Protein AF-A0A4R8FS63-F1 (afdb_monomer_lite)

Sequence (134 aa):
MKAIWISVLDNPHPLKFIDPTNEQQCAWAWEYLQKHGVSMSIFHPTNNREEYLSAVASIDLNPSHRDTKKIFLMSMKKAYDQKKYREKLTGKKPLNTFINEDSKQRLDFLAKLRGQNINKTLEWLIDKEYDSHI

Organism: NCBI:txid442341

Radius of gyration: 23.04 Å; chains: 1; bounding box: 50×33×63 Å

Structure (mmCIF, N/CA/C/O backbone):
data_AF-A0A4R8FS63-F1
#
_entry.id   AF-A0A4R8FS63-F1
#
loop_
_atom_site.group_PDB
_atom_site.id
_atom_site.type_symbol
_atom_site.label_atom_id
_atom_site.label_alt_id
_atom_site.label_comp_id
_atom_site.label_asym_id
_atom_site.label_entity_id
_atom_site.label_seq_id
_atom_site.pdbx_PDB_ins_code
_atom_site.Cartn_x
_atom_site.Cartn_y
_atom_site.Cartn_z
_atom_site.occupancy
_atom_site.B_iso_or_equiv
_atom_site.auth_seq_id
_atom_site.auth_comp_id
_atom_site.auth_asym_id
_atom_site.auth_atom_id
_atom_site.pdbx_PDB_model_num
ATOM 1 N N . MET A 1 1 ? 20.556 -14.442 -29.130 1.00 47.91 1 MET A N 1
ATOM 2 C CA . MET A 1 1 ? 19.146 -14.153 -28.767 1.00 47.91 1 MET A CA 1
ATOM 3 C C . MET A 1 1 ? 18.547 -15.171 -27.794 1.00 47.91 1 MET A C 1
ATOM 5 O O . MET A 1 1 ? 18.223 -14.749 -26.697 1.00 47.91 1 MET A O 1
ATOM 9 N N . LYS A 1 2 ? 18.439 -16.479 -28.101 1.00 53.62 2 LYS A N 1
ATOM 10 C CA . LYS A 1 2 ? 17.821 -17.481 -27.188 1.00 53.62 2 LYS A CA 1
ATOM 11 C C . LYS A 1 2 ? 18.400 -17.520 -25.762 1.00 53.62 2 LYS A C 1
ATOM 13 O O . LYS A 1 2 ? 17.634 -17.540 -24.810 1.00 53.62 2 LYS A O 1
ATOM 18 N N . ALA A 1 3 ? 19.726 -17.487 -25.611 1.00 54.59 3 ALA A N 1
ATOM 19 C CA . ALA A 1 3 ? 20.373 -17.553 -24.293 1.00 54.59 3 ALA A CA 1
ATOM 20 C C . ALA A 1 3 ? 20.018 -16.365 -23.374 1.00 54.59 3 ALA A C 1
ATOM 22 O O . ALA A 1 3 ? 19.858 -16.542 -22.171 1.00 54.59 3 ALA A O 1
ATOM 23 N N . ILE A 1 4 ? 19.827 -15.174 -23.953 1.00 59.28 4 ILE A N 1
ATOM 24 C CA . ILE A 1 4 ? 19.419 -13.966 -23.221 1.00 59.28 4 ILE A CA 1
ATOM 25 C C . ILE A 1 4 ? 17.990 -14.150 -22.692 1.00 59.28 4 ILE A C 1
ATOM 27 O O . ILE A 1 4 ? 17.750 -13.954 -21.505 1.00 59.28 4 ILE A O 1
ATOM 31 N N . TRP A 1 5 ? 17.068 -14.630 -23.534 1.00 54.34 5 TRP A N 1
ATOM 32 C CA . TRP A 1 5 ? 15.678 -14.891 -23.140 1.00 54.34 5 TRP A CA 1
ATOM 33 C C . TRP A 1 5 ? 15.538 -15.964 -22.053 1.00 54.34 5 TRP A C 1
ATOM 35 O O . TRP A 1 5 ? 14.755 -15.780 -21.126 1.00 54.34 5 TRP A O 1
ATOM 45 N N . ILE A 1 6 ? 16.328 -17.041 -22.111 1.00 57.16 6 ILE A N 1
ATOM 46 C CA . ILE A 1 6 ? 16.323 -18.096 -21.081 1.00 57.16 6 ILE A CA 1
ATOM 47 C C . ILE A 1 6 ? 16.738 -17.517 -19.717 1.00 57.16 6 ILE A C 1
ATOM 49 O O . ILE A 1 6 ? 16.052 -17.725 -18.723 1.00 57.16 6 ILE A O 1
ATOM 53 N N . SER A 1 7 ? 17.785 -16.684 -19.677 1.00 59.09 7 SER A N 1
ATOM 54 C CA . SER A 1 7 ? 18.225 -16.029 -18.433 1.00 59.09 7 SER A CA 1
ATOM 55 C C . SER A 1 7 ? 17.245 -14.995 -17.857 1.00 59.09 7 SER A C 1
ATOM 57 O O . SER A 1 7 ? 17.335 -14.665 -16.672 1.00 59.09 7 SER A O 1
ATOM 59 N N . VAL A 1 8 ? 16.326 -14.470 -18.678 1.00 58.78 8 VAL A N 1
ATOM 60 C CA . VAL A 1 8 ? 15.240 -13.570 -18.253 1.00 58.78 8 VAL A CA 1
ATOM 61 C C . VAL A 1 8 ? 14.072 -14.373 -17.673 1.00 58.78 8 VAL A C 1
ATOM 63 O O . VAL A 1 8 ? 13.550 -13.989 -16.630 1.00 58.78 8 VAL A O 1
ATOM 66 N N . LEU A 1 9 ? 13.720 -15.505 -18.293 1.00 55.06 9 LEU A N 1
ATOM 67 C CA . LEU A 1 9 ? 12.655 -16.420 -17.852 1.00 55.06 9 LEU A CA 1
ATOM 68 C C . LEU A 1 9 ? 12.897 -17.004 -16.451 1.00 55.06 9 LEU A C 1
ATOM 70 O O . LEU A 1 9 ? 11.950 -17.131 -15.678 1.00 55.06 9 LEU A O 1
ATOM 74 N N . ASP A 1 10 ? 14.154 -17.297 -16.110 1.00 54.81 10 ASP A N 1
ATOM 75 C CA . ASP A 1 10 ? 14.531 -17.812 -14.785 1.00 54.81 10 ASP A CA 1
ATOM 76 C C . ASP A 1 10 ? 14.492 -16.742 -13.676 1.00 54.81 10 ASP A C 1
ATOM 78 O O . ASP A 1 10 ? 14.574 -17.065 -12.487 1.00 54.81 10 ASP A O 1
ATOM 82 N N . ASN A 1 11 ? 14.357 -15.454 -14.021 1.00 58.72 11 ASN A N 1
ATOM 83 C CA . ASN A 1 11 ? 14.210 -14.402 -13.019 1.00 58.72 11 ASN A CA 1
ATOM 84 C C . ASN A 1 11 ? 12.741 -14.282 -12.589 1.00 58.72 11 ASN A C 1
ATOM 86 O O . ASN A 1 11 ? 11.836 -14.302 -13.425 1.00 58.72 11 ASN A O 1
ATOM 90 N N . PRO A 1 12 ? 12.458 -14.092 -11.287 1.00 60.62 12 PRO A N 1
ATOM 91 C CA . PRO A 1 12 ? 11.103 -13.806 -10.847 1.00 60.62 12 PRO A CA 1
ATOM 92 C C . PRO A 1 12 ? 10.583 -12.568 -11.581 1.00 60.62 12 PRO A C 1
ATOM 94 O O . PRO A 1 12 ? 11.195 -11.505 -11.514 1.00 60.62 12 PRO A O 1
ATOM 97 N N . HIS A 1 13 ? 9.455 -12.744 -12.276 1.00 71.06 13 HIS A N 1
ATOM 98 C CA . HIS A 1 13 ? 8.794 -11.710 -13.066 1.00 71.06 13 HIS A CA 1
ATOM 99 C C . HIS A 1 13 ? 8.818 -10.341 -12.343 1.00 71.06 13 HIS A C 1
ATOM 101 O O . HIS A 1 13 ? 8.353 -10.245 -11.199 1.00 71.06 13 HIS A O 1
ATOM 107 N N . PRO A 1 14 ? 9.413 -9.300 -12.961 1.00 74.25 14 PRO A N 1
ATOM 108 C CA . PRO A 1 14 ? 9.818 -8.073 -12.271 1.00 74.25 14 PRO A CA 1
ATOM 109 C C . PRO A 1 14 ? 8.683 -7.351 -11.538 1.00 74.25 14 PRO A C 1
ATOM 111 O O . PRO A 1 14 ? 8.918 -6.723 -10.509 1.00 74.25 14 PRO A O 1
ATOM 114 N N . LEU A 1 15 ? 7.446 -7.486 -12.023 1.00 88.38 15 LEU A N 1
ATOM 115 C CA . LEU A 1 15 ? 6.268 -6.791 -11.503 1.00 88.38 15 LEU A CA 1
ATOM 116 C C . LEU A 1 15 ? 5.192 -7.748 -10.965 1.00 88.38 15 LEU A C 1
ATOM 118 O O . LEU A 1 15 ? 4.008 -7.446 -11.037 1.00 88.38 15 LEU A O 1
ATOM 122 N N 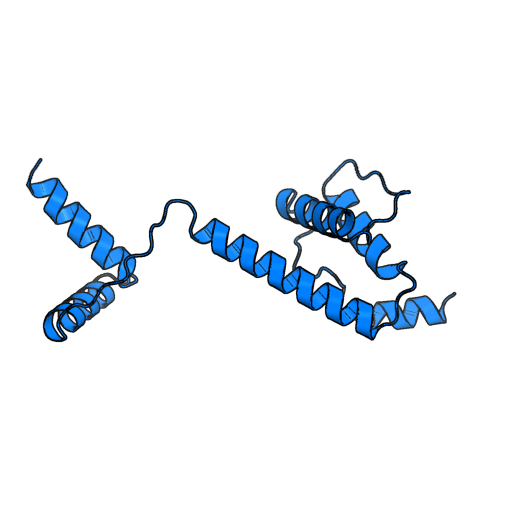. LYS A 1 16 ? 5.573 -8.887 -10.360 1.00 89.00 16 LYS A N 1
ATOM 123 C CA . LYS A 1 16 ? 4.615 -9.827 -9.718 1.00 89.00 16 LYS A CA 1
ATOM 124 C C . LYS A 1 16 ? 3.692 -9.194 -8.668 1.00 89.00 16 LYS A C 1
ATOM 126 O O . LYS A 1 16 ? 2.681 -9.788 -8.320 1.00 89.00 16 LYS A O 1
ATOM 131 N N . PHE A 1 17 ? 4.075 -8.051 -8.100 1.00 90.62 17 PHE A N 1
ATOM 132 C CA . PHE A 1 17 ? 3.294 -7.338 -7.084 1.00 90.62 17 PHE A CA 1
ATOM 133 C C . PHE A 1 17 ? 2.285 -6.340 -7.676 1.00 90.62 17 PHE A C 1
ATOM 135 O O . PHE A 1 17 ? 1.566 -5.706 -6.909 1.00 90.62 17 PHE A O 1
ATOM 142 N N . ILE A 1 18 ? 2.250 -6.203 -9.004 1.00 94.19 18 ILE A N 1
ATOM 143 C CA . ILE A 1 18 ? 1.298 -5.385 -9.753 1.00 94.19 18 ILE A CA 1
ATOM 144 C C . ILE A 1 18 ? 0.295 -6.319 -10.426 1.00 94.19 18 ILE A C 1
ATOM 146 O O . ILE A 1 18 ? 0.683 -7.242 -11.144 1.00 94.19 18 ILE A O 1
ATOM 150 N N . ASP A 1 19 ? -0.988 -6.071 -10.193 1.00 93.25 19 ASP A N 1
ATOM 151 C CA . ASP A 1 19 ? -2.085 -6.760 -10.864 1.00 93.25 19 ASP A CA 1
ATOM 152 C C . ASP A 1 19 ? -2.320 -6.142 -12.258 1.00 93.25 19 ASP A C 1
ATOM 154 O O . ASP A 1 19 ? -2.726 -4.979 -12.333 1.00 93.25 19 ASP A O 1
ATOM 158 N N . PRO A 1 20 ? -2.102 -6.890 -13.360 1.00 91.81 20 PRO A N 1
ATOM 159 C CA . PRO A 1 20 ? -2.266 -6.377 -14.722 1.00 91.81 20 PRO A CA 1
ATOM 160 C C . PRO A 1 20 ? -3.719 -6.023 -15.075 1.00 91.81 20 PRO A C 1
ATOM 162 O O . PRO A 1 20 ? -3.965 -5.337 -16.067 1.00 91.81 20 PRO A O 1
ATOM 165 N N . THR A 1 21 ? -4.696 -6.490 -14.294 1.00 92.56 21 THR A N 1
ATOM 166 C CA . THR A 1 21 ? -6.116 -6.151 -14.479 1.00 92.56 21 THR A CA 1
ATOM 167 C C . THR A 1 21 ? -6.522 -4.886 -13.726 1.00 92.56 21 THR A C 1
ATOM 169 O O . THR A 1 21 ? -7.590 -4.333 -13.977 1.00 92.56 21 THR A O 1
ATOM 172 N N . ASN A 1 22 ? -5.663 -4.393 -12.830 1.00 95.00 22 ASN A N 1
ATOM 173 C CA . ASN A 1 22 ? -5.927 -3.209 -12.032 1.00 95.00 22 ASN A CA 1
ATOM 174 C C . ASN A 1 22 ? -5.299 -1.968 -12.679 1.00 95.00 22 ASN A C 1
ATOM 176 O O . ASN A 1 22 ? -4.089 -1.749 -12.595 1.00 95.00 22 ASN A O 1
ATOM 180 N N . GLU A 1 23 ? -6.145 -1.134 -13.279 1.00 95.25 23 GLU A N 1
ATOM 181 C CA . GLU A 1 23 ? -5.757 0.099 -13.975 1.00 95.25 23 GLU A CA 1
ATOM 182 C C . GLU A 1 23 ? -4.886 1.026 -13.119 1.00 95.25 23 GLU A C 1
ATOM 184 O O . GLU A 1 23 ? -3.808 1.430 -13.542 1.00 95.25 23 GLU A O 1
ATOM 189 N N . GLN A 1 24 ? -5.267 1.272 -11.865 1.00 94.88 24 GLN A N 1
ATOM 190 C CA . GLN A 1 24 ? -4.514 2.166 -10.978 1.00 94.88 24 GLN A CA 1
ATOM 191 C C . GLN A 1 24 ? -3.122 1.625 -10.623 1.00 94.88 24 GLN A C 1
ATOM 193 O O . GLN A 1 24 ? -2.199 2.400 -10.357 1.00 94.88 24 GLN A O 1
ATOM 198 N N . GLN A 1 25 ? -2.960 0.299 -10.568 1.00 95.69 25 GLN A N 1
ATOM 199 C CA . GLN A 1 25 ? -1.656 -0.313 -10.316 1.00 95.69 25 GLN A CA 1
ATOM 200 C C . GLN A 1 25 ? -0.761 -0.257 -11.552 1.00 95.69 25 GLN A C 1
ATOM 202 O O . GLN A 1 25 ? 0.433 0.013 -11.415 1.00 95.69 25 GLN A O 1
ATOM 207 N N . CYS A 1 26 ? -1.335 -0.489 -12.734 1.00 96.12 26 CYS A N 1
ATOM 208 C CA . CYS A 1 26 ? -0.626 -0.423 -14.009 1.00 96.12 26 CYS A CA 1
ATOM 209 C C . CYS A 1 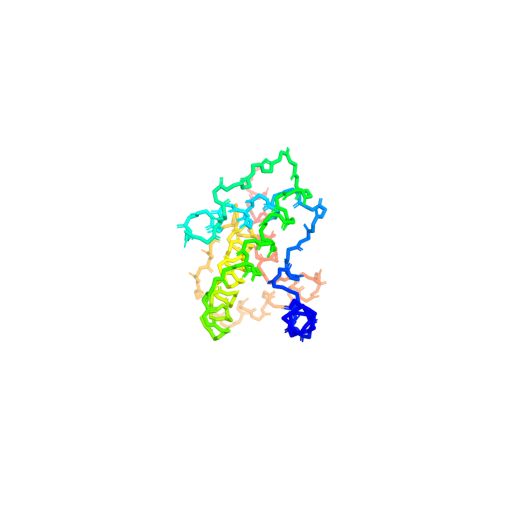26 ? -0.127 0.999 -14.288 1.00 96.12 26 CYS A C 1
ATOM 211 O O . CYS A 1 26 ? 1.077 1.184 -14.487 1.00 96.12 26 CYS A O 1
ATOM 213 N N . ALA A 1 27 ? -1.009 1.992 -14.146 1.00 95.88 27 ALA A N 1
ATOM 214 C CA . ALA A 1 27 ? -0.675 3.401 -14.307 1.00 95.88 27 ALA A CA 1
ATOM 215 C C . ALA A 1 27 ? 0.430 3.817 -13.330 1.00 95.88 27 ALA A C 1
ATOM 217 O O . ALA A 1 27 ? 1.457 4.363 -13.729 1.00 95.88 27 ALA A O 1
ATOM 218 N N . TRP A 1 28 ? 0.298 3.447 -12.050 1.00 96.88 28 TRP A N 1
ATOM 219 C CA . TRP A 1 28 ? 1.325 3.739 -11.048 1.00 96.88 28 TRP A CA 1
ATOM 220 C C . TRP A 1 28 ? 2.687 3.128 -11.397 1.00 96.88 28 TRP A C 1
ATOM 222 O O . TRP A 1 28 ? 3.720 3.770 -11.203 1.00 96.88 28 TRP A O 1
ATOM 232 N N . ALA A 1 29 ? 2.707 1.882 -11.880 1.00 96.31 29 ALA A N 1
ATOM 233 C CA . ALA A 1 29 ? 3.949 1.219 -12.253 1.00 96.31 29 ALA A CA 1
ATOM 234 C C . ALA A 1 29 ? 4.617 1.940 -13.429 1.00 96.31 29 ALA A C 1
ATOM 236 O O . ALA A 1 29 ? 5.822 2.188 -13.382 1.00 96.31 29 ALA A O 1
ATOM 237 N N . TRP A 1 30 ? 3.836 2.319 -14.443 1.00 96.12 30 TRP A N 1
ATOM 238 C CA . TRP A 1 30 ? 4.320 3.051 -15.608 1.00 96.12 30 TRP A CA 1
ATOM 239 C C . TRP A 1 30 ? 4.859 4.443 -15.242 1.00 96.12 30 TRP A C 1
ATOM 241 O O . TRP A 1 30 ? 6.008 4.758 -15.560 1.00 96.12 30 TRP A O 1
ATOM 251 N N . GLU A 1 31 ? 4.100 5.225 -14.471 1.00 95.69 31 GLU A N 1
ATOM 252 C CA . GLU A 1 31 ? 4.516 6.536 -13.952 1.00 95.69 31 GLU A CA 1
ATOM 253 C C . GLU A 1 31 ? 5.803 6.450 -13.120 1.00 95.69 31 GLU A C 1
ATOM 255 O O . GLU A 1 31 ? 6.691 7.301 -13.225 1.00 95.69 31 GLU A O 1
ATOM 260 N N . TYR A 1 32 ? 5.936 5.409 -12.290 1.00 96.56 32 TYR A N 1
ATOM 261 C CA . TYR A 1 32 ? 7.140 5.197 -11.493 1.00 96.56 32 TYR A CA 1
ATOM 262 C C . TYR A 1 32 ? 8.365 5.001 -12.394 1.00 96.56 32 TYR A C 1
ATOM 264 O O . TYR A 1 32 ? 9.404 5.623 -12.168 1.00 96.56 32 TYR A O 1
ATOM 272 N N . LEU A 1 33 ? 8.258 4.187 -13.448 1.00 95.06 33 LEU A N 1
ATOM 273 C CA . LEU A 1 33 ? 9.363 3.994 -14.390 1.00 95.06 33 LEU A CA 1
ATOM 274 C C . LEU A 1 33 ? 9.720 5.278 -15.143 1.00 95.06 33 LEU A C 1
ATOM 276 O O . LEU A 1 33 ? 10.909 5.550 -15.317 1.00 95.06 33 LEU A O 1
ATOM 280 N N . GLN A 1 34 ? 8.726 6.071 -15.549 1.00 94.56 34 GLN A N 1
ATOM 281 C CA . GLN A 1 34 ? 8.944 7.369 -16.196 1.00 94.56 34 GLN A CA 1
ATOM 282 C C . GLN A 1 34 ? 9.711 8.325 -15.287 1.00 94.56 34 GLN A C 1
ATOM 284 O O . GLN A 1 34 ? 10.751 8.862 -15.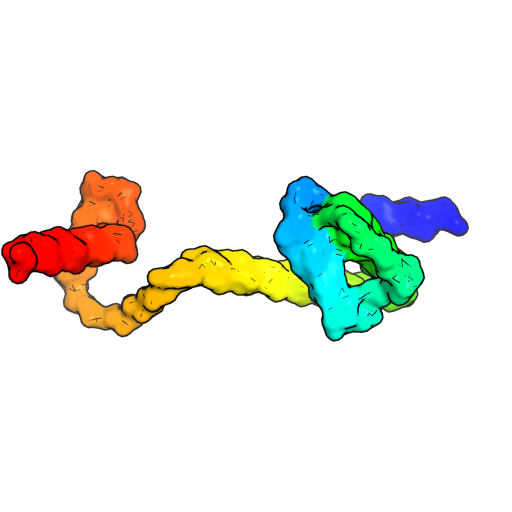671 1.00 94.56 34 GLN A O 1
ATOM 289 N N . LYS A 1 35 ? 9.259 8.468 -14.038 1.00 95.56 35 LYS A N 1
ATOM 290 C CA . LYS A 1 35 ? 9.897 9.334 -13.041 1.00 95.56 35 LYS A CA 1
ATOM 291 C C . LYS A 1 35 ? 11.350 8.951 -12.756 1.00 95.56 35 LYS A C 1
ATOM 293 O O . LYS A 1 35 ? 12.163 9.813 -12.433 1.00 95.56 35 LYS A O 1
ATOM 298 N N . HIS A 1 36 ? 11.671 7.664 -12.849 1.00 94.12 36 HIS A N 1
ATOM 299 C CA . HIS A 1 36 ? 13.007 7.141 -12.586 1.00 94.12 36 HIS A CA 1
ATOM 300 C C . HIS A 1 36 ? 13.862 6.958 -13.853 1.00 94.12 36 HIS A C 1
ATOM 302 O O . HIS A 1 36 ? 14.959 6.410 -13.757 1.00 94.12 36 HIS A O 1
ATOM 308 N N . GLY A 1 37 ? 13.393 7.415 -15.022 1.00 90.75 37 GLY A N 1
ATOM 309 C CA . GLY A 1 37 ? 14.142 7.342 -16.282 1.00 90.75 37 GLY A CA 1
ATOM 310 C C . GLY A 1 37 ? 14.364 5.916 -16.795 1.00 90.75 37 GLY A C 1
ATOM 311 O O . GLY A 1 37 ? 15.305 5.668 -17.542 1.00 90.75 37 GLY A O 1
ATOM 312 N N . VAL A 1 38 ? 13.530 4.969 -16.360 1.00 89.31 38 VAL A N 1
ATOM 313 C CA . VAL A 1 38 ? 13.600 3.555 -16.759 1.00 89.31 38 VAL A CA 1
ATOM 314 C C . VAL A 1 38 ? 12.603 3.238 -17.872 1.00 89.31 38 VAL A C 1
ATOM 316 O O . VAL A 1 38 ? 12.802 2.269 -18.598 1.00 89.31 38 VAL A O 1
ATOM 319 N N . SER A 1 39 ? 11.545 4.038 -18.032 1.00 88.81 39 SER A N 1
ATOM 320 C CA . SER A 1 39 ? 10.587 3.869 -19.128 1.00 88.81 39 SER A CA 1
ATOM 321 C C . SER A 1 39 ? 11.259 4.066 -20.484 1.00 88.81 39 SER A C 1
ATOM 323 O O . SER A 1 39 ? 11.973 5.050 -20.692 1.00 88.81 39 SER A O 1
ATOM 325 N N . MET A 1 40 ? 10.955 3.196 -21.439 1.00 85.50 40 MET A N 1
ATOM 326 C CA . MET A 1 40 ? 11.372 3.395 -22.822 1.00 85.50 40 MET A CA 1
ATOM 327 C C . MET A 1 40 ? 10.487 4.451 -23.495 1.00 85.50 40 MET A C 1
ATOM 329 O O . MET A 1 40 ? 9.271 4.285 -23.563 1.00 85.50 40 MET A O 1
ATOM 333 N N . SER A 1 41 ? 11.096 5.501 -24.051 1.00 84.50 41 SER A N 1
ATOM 334 C CA . SER A 1 41 ? 10.390 6.602 -24.732 1.00 84.50 41 SER A CA 1
ATOM 335 C C . SER A 1 41 ? 9.610 6.176 -25.979 1.00 84.50 41 SER A C 1
ATOM 337 O O . SER A 1 41 ? 8.750 6.911 -26.450 1.00 84.50 41 SER A O 1
ATOM 339 N N . ILE A 1 42 ? 9.900 4.993 -26.523 1.00 87.50 42 ILE A N 1
ATOM 340 C CA . ILE A 1 42 ? 9.177 4.422 -27.664 1.00 87.50 42 ILE A CA 1
ATOM 341 C C . ILE A 1 42 ? 7.789 3.888 -27.282 1.00 87.50 42 ILE A C 1
ATOM 343 O O . ILE A 1 42 ? 6.935 3.742 -28.155 1.00 87.50 42 ILE A O 1
ATOM 347 N N . PHE A 1 43 ? 7.545 3.589 -26.003 1.00 91.81 43 PHE A N 1
ATOM 348 C CA . PHE A 1 43 ? 6.267 3.043 -25.558 1.00 91.81 43 PHE A CA 1
ATOM 349 C C . PHE A 1 43 ? 5.277 4.159 -25.225 1.00 91.81 43 PHE A C 1
ATOM 351 O O . PHE A 1 43 ? 5.566 5.051 -24.431 1.00 91.81 43 PHE A O 1
ATOM 358 N N . HIS A 1 44 ? 4.085 4.053 -25.812 1.00 91.81 44 HIS A N 1
ATOM 359 C CA . HIS A 1 44 ? 2.967 4.977 -25.630 1.00 91.81 44 HIS A CA 1
ATOM 360 C C . HIS A 1 44 ? 1.706 4.166 -25.298 1.00 91.81 44 HIS A C 1
ATOM 362 O O . HIS A 1 44 ? 0.837 4.015 -26.157 1.00 91.81 44 HIS A O 1
ATOM 368 N N . PRO A 1 45 ? 1.643 3.547 -24.105 1.00 93.62 45 PRO A N 1
ATOM 369 C CA . PRO A 1 45 ? 0.525 2.688 -23.745 1.00 93.62 45 PRO A CA 1
ATOM 370 C C . PRO A 1 45 ? -0.776 3.491 -23.645 1.00 93.62 45 PRO A C 1
ATOM 372 O O . PRO A 1 45 ? -0.786 4.616 -23.149 1.00 93.62 45 PRO A O 1
ATOM 375 N N . THR A 1 46 ? -1.872 2.899 -24.112 1.00 92.50 46 THR A N 1
ATOM 376 C CA . THR A 1 46 ? -3.204 3.533 -24.167 1.00 92.50 46 THR A CA 1
ATOM 377 C C . THR A 1 46 ? -4.220 2.907 -23.213 1.00 92.50 46 THR A C 1
ATOM 379 O O . THR A 1 46 ? -5.329 3.414 -23.061 1.00 92.50 46 THR A O 1
ATOM 382 N N . ASN A 1 47 ? -3.859 1.791 -22.582 1.00 93.44 47 ASN A N 1
ATOM 383 C CA . ASN A 1 47 ? -4.688 1.061 -21.630 1.00 93.44 47 ASN A CA 1
ATOM 384 C C . ASN A 1 47 ? -3.819 0.357 -20.579 1.00 93.44 47 ASN A C 1
ATOM 386 O O . ASN A 1 47 ? -2.620 0.152 -20.779 1.00 93.44 47 ASN A O 1
ATOM 390 N N . ASN A 1 48 ? -4.444 -0.086 -19.488 1.00 92.62 48 ASN A N 1
ATOM 391 C CA . ASN A 1 48 ? -3.773 -0.727 -18.354 1.00 92.62 48 ASN A CA 1
ATOM 392 C C . ASN A 1 48 ? -2.929 -1.951 -18.744 1.00 92.62 48 ASN A C 1
ATOM 394 O O . ASN A 1 48 ? -1.839 -2.168 -18.213 1.00 92.62 48 ASN A O 1
ATOM 398 N N . ARG A 1 49 ? -3.403 -2.759 -19.698 1.00 93.50 49 ARG A N 1
ATOM 399 C CA . ARG A 1 49 ? -2.662 -3.938 -20.158 1.00 93.50 49 ARG A CA 1
ATOM 400 C C . ARG A 1 49 ? -1.387 -3.526 -20.890 1.00 93.50 49 ARG A C 1
ATOM 402 O O . ARG A 1 49 ? -0.337 -4.132 -20.678 1.00 93.50 49 ARG A O 1
ATOM 409 N N . GLU A 1 50 ? -1.467 -2.509 -21.740 1.00 94.19 50 GLU A N 1
ATOM 410 C CA . GLU A 1 50 ? -0.307 -1.939 -22.423 1.00 94.19 50 GLU A CA 1
ATOM 411 C C . GLU A 1 50 ? 0.656 -1.260 -21.452 1.00 94.19 50 GLU A C 1
ATOM 413 O O . GLU A 1 50 ? 1.861 -1.425 -21.615 1.00 94.19 50 GLU A O 1
ATOM 418 N N . GLU A 1 51 ? 0.168 -0.557 -20.429 1.00 94.88 51 GLU A N 1
ATOM 419 C CA . GLU A 1 51 ? 1.011 0.031 -19.378 1.00 94.88 51 GLU A CA 1
ATOM 420 C C . GLU A 1 51 ? 1.811 -1.050 -18.652 1.00 94.88 51 GLU A C 1
ATOM 422 O O . GLU A 1 51 ? 3.032 -0.943 -18.523 1.00 94.88 51 GLU A O 1
ATOM 427 N N . TYR A 1 52 ? 1.142 -2.133 -18.245 1.00 94.81 52 TYR A N 1
ATOM 428 C CA . TYR A 1 52 ? 1.790 -3.267 -17.598 1.00 94.81 52 TYR A CA 1
ATOM 429 C C . TYR A 1 52 ? 2.875 -3.884 -18.484 1.00 94.81 52 TYR A C 1
ATOM 431 O O . TYR A 1 52 ? 4.022 -4.042 -18.060 1.00 94.81 52 TYR A O 1
ATOM 439 N N . LEU A 1 53 ? 2.534 -4.212 -19.734 1.00 93.56 53 LEU A N 1
ATOM 440 C CA . LEU A 1 53 ? 3.471 -4.829 -20.674 1.00 93.56 53 LEU A CA 1
ATOM 441 C C . LEU A 1 53 ? 4.637 -3.893 -21.017 1.00 93.56 53 LEU A C 1
ATOM 443 O O . LEU A 1 53 ? 5.781 -4.342 -21.064 1.00 93.56 53 LEU A O 1
ATOM 447 N N . SER A 1 54 ? 4.372 -2.598 -21.193 1.00 94.25 54 SER A N 1
ATOM 448 C CA . SER A 1 54 ? 5.396 -1.577 -21.449 1.00 94.25 54 SER A CA 1
ATOM 449 C C . SER A 1 54 ? 6.335 -1.420 -20.257 1.00 94.25 54 SER A C 1
ATOM 451 O O . SER A 1 54 ? 7.547 -1.267 -20.436 1.00 94.25 54 SER A O 1
ATOM 453 N N . ALA A 1 55 ? 5.805 -1.506 -19.034 1.00 94.00 55 ALA A N 1
ATOM 454 C CA . ALA A 1 55 ? 6.600 -1.450 -17.818 1.00 94.00 55 ALA A CA 1
ATOM 455 C C . ALA A 1 55 ? 7.524 -2.669 -17.684 1.00 94.00 55 ALA A C 1
ATOM 457 O O . ALA A 1 55 ? 8.725 -2.510 -17.452 1.00 94.00 55 ALA A O 1
ATOM 458 N N . VAL A 1 56 ? 6.995 -3.878 -17.905 1.00 92.50 56 VAL A N 1
ATOM 459 C CA . VAL A 1 56 ? 7.787 -5.119 -17.931 1.00 92.50 56 VAL A CA 1
ATOM 460 C C . VAL A 1 56 ? 8.881 -5.035 -18.997 1.00 92.50 56 VAL A C 1
ATOM 462 O O . VAL A 1 56 ? 10.057 -5.213 -18.681 1.00 92.50 56 VAL A O 1
ATOM 465 N N . ALA A 1 57 ? 8.517 -4.677 -20.231 1.00 92.00 57 ALA A N 1
ATOM 466 C CA . ALA A 1 57 ? 9.459 -4.571 -21.341 1.00 92.00 57 ALA A CA 1
ATOM 467 C C . ALA A 1 57 ? 10.558 -3.533 -21.073 1.00 92.00 57 ALA A C 1
ATOM 469 O O . ALA A 1 57 ? 11.722 -3.781 -21.374 1.00 92.00 57 ALA A O 1
ATOM 470 N N . SER A 1 58 ? 10.222 -2.393 -20.461 1.00 93.38 58 SER A N 1
ATOM 471 C CA . SER A 1 58 ? 11.202 -1.357 -20.109 1.00 93.38 58 SER A CA 1
ATOM 472 C C . SER A 1 58 ? 12.239 -1.860 -19.099 1.00 93.38 58 SER A C 1
ATOM 474 O O . SER A 1 58 ? 13.428 -1.578 -19.231 1.00 93.38 58 SER A O 1
ATOM 476 N N . ILE A 1 59 ? 11.817 -2.656 -18.114 1.00 91.44 59 ILE A N 1
ATOM 477 C CA . ILE A 1 59 ? 12.719 -3.260 -17.122 1.00 91.44 59 ILE A CA 1
ATOM 478 C C . ILE A 1 59 ? 13.604 -4.338 -17.767 1.00 91.44 59 ILE A C 1
ATOM 480 O O . ILE A 1 59 ? 14.817 -4.392 -17.518 1.00 91.44 59 ILE A O 1
ATOM 484 N N . ASP A 1 60 ? 13.017 -5.186 -18.609 1.00 89.00 60 ASP A N 1
ATOM 485 C CA . ASP A 1 60 ? 13.725 -6.284 -19.266 1.00 89.00 60 ASP A CA 1
ATOM 486 C C . ASP A 1 60 ? 14.776 -5.761 -20.255 1.00 89.00 60 ASP A C 1
ATOM 488 O O . ASP A 1 60 ? 15.927 -6.204 -20.214 1.00 89.00 60 ASP A O 1
ATOM 492 N N . LEU A 1 61 ? 14.421 -4.757 -21.065 1.00 88.50 61 LEU A N 1
ATOM 493 C CA . LEU A 1 61 ? 15.294 -4.146 -22.074 1.00 88.50 61 LEU A CA 1
ATOM 494 C C . LEU A 1 61 ? 16.345 -3.192 -21.498 1.00 88.50 61 LEU A C 1
ATOM 496 O O . LEU A 1 61 ? 17.310 -2.874 -22.190 1.00 88.50 61 LEU A O 1
ATOM 500 N N . ASN A 1 62 ? 16.197 -2.743 -20.248 1.00 86.94 62 ASN A N 1
ATOM 501 C CA . ASN A 1 62 ? 17.186 -1.871 -19.621 1.00 86.94 62 ASN A CA 1
ATOM 502 C C . ASN A 1 62 ? 18.577 -2.553 -19.634 1.00 86.94 62 ASN A C 1
ATOM 504 O O . ASN A 1 62 ? 18.699 -3.677 -19.148 1.00 86.94 62 ASN A O 1
ATOM 508 N N . PRO A 1 63 ? 19.643 -1.919 -20.149 1.00 87.56 63 PRO A N 1
ATOM 509 C CA . PRO A 1 63 ? 20.961 -2.549 -20.268 1.00 87.56 63 PRO A CA 1
ATOM 510 C C . PRO A 1 63 ? 21.730 -2.653 -18.938 1.00 87.56 63 PRO A C 1
ATOM 512 O O . PRO A 1 63 ? 22.843 -3.173 -18.908 1.00 87.56 63 PRO A O 1
ATOM 515 N N . SER A 1 64 ? 21.165 -2.157 -17.833 1.00 88.25 64 SER A N 1
ATOM 516 C CA . SER A 1 64 ? 21.807 -2.168 -16.515 1.00 88.25 64 SER A CA 1
ATOM 517 C C . SER A 1 64 ? 22.147 -3.577 -16.025 1.00 88.25 64 SER A C 1
ATOM 519 O O . SER A 1 64 ? 21.435 -4.548 -16.299 1.00 88.25 64 SER A O 1
ATOM 521 N N . HIS A 1 65 ? 23.202 -3.666 -15.208 1.00 89.38 65 HIS A N 1
ATOM 522 C CA . HIS A 1 65 ? 23.612 -4.906 -14.552 1.00 89.38 65 HIS A CA 1
ATOM 523 C C . HIS A 1 65 ? 22.466 -5.528 -13.734 1.00 89.38 65 HIS A C 1
ATOM 525 O O . HIS A 1 65 ? 21.628 -4.820 -13.164 1.00 89.38 65 HIS A O 1
ATOM 531 N N . ARG A 1 66 ? 22.448 -6.864 -13.631 1.00 85.94 66 ARG A N 1
ATOM 532 C CA . ARG A 1 66 ? 21.397 -7.627 -12.932 1.00 85.94 66 ARG A CA 1
ATOM 533 C C . ARG A 1 66 ? 21.167 -7.126 -11.503 1.00 85.94 66 ARG A C 1
ATOM 535 O O . ARG A 1 66 ? 20.020 -6.971 -11.090 1.00 85.94 66 ARG A O 1
ATOM 542 N N . ASP A 1 67 ? 22.237 -6.834 -10.770 1.00 87.19 67 ASP A N 1
ATOM 543 C CA . ASP A 1 67 ? 22.134 -6.350 -9.388 1.00 87.19 67 ASP A CA 1
ATOM 544 C C . ASP A 1 67 ? 21.517 -4.953 -9.302 1.00 87.19 67 ASP A C 1
ATOM 546 O O . ASP A 1 67 ? 20.675 -4.707 -8.440 1.00 87.19 67 ASP A O 1
ATOM 550 N N . THR A 1 68 ? 21.843 -4.062 -10.241 1.00 90.00 68 THR A N 1
ATOM 551 C CA . THR A 1 68 ? 21.217 -2.738 -10.345 1.00 90.00 68 THR A CA 1
ATOM 552 C C . THR A 1 68 ? 19.716 -2.872 -10.586 1.00 90.00 68 THR A C 1
ATOM 554 O O . THR A 1 68 ? 18.924 -2.232 -9.894 1.00 90.00 68 THR A O 1
ATOM 557 N N . LYS A 1 69 ? 19.303 -3.765 -11.499 1.00 89.88 69 LYS A N 1
ATOM 558 C CA . LYS A 1 69 ? 17.878 -4.056 -11.728 1.00 89.88 69 LYS A CA 1
ATOM 559 C C . LYS A 1 69 ? 17.207 -4.610 -10.473 1.00 89.88 69 LYS A C 1
ATOM 561 O O . LYS A 1 69 ? 16.111 -4.182 -10.125 1.00 89.88 69 LYS A O 1
ATOM 566 N N . LYS A 1 70 ? 17.865 -5.527 -9.760 1.00 89.88 70 LYS A N 1
ATOM 567 C CA . LYS A 1 70 ? 17.345 -6.100 -8.511 1.00 89.88 70 LYS A CA 1
ATOM 568 C C . LYS A 1 70 ? 17.127 -5.024 -7.444 1.00 89.88 70 LYS A C 1
ATOM 570 O O . LYS A 1 70 ? 16.054 -4.980 -6.847 1.00 89.88 70 LYS A O 1
ATOM 575 N N . ILE A 1 71 ? 18.103 -4.139 -7.235 1.00 92.31 71 ILE A N 1
ATOM 576 C CA . ILE A 1 71 ? 18.005 -3.019 -6.284 1.00 92.31 71 ILE A CA 1
ATOM 577 C C . ILE A 1 71 ? 16.869 -2.070 -6.683 1.00 92.31 71 ILE A C 1
ATOM 579 O O . ILE A 1 71 ? 16.082 -1.653 -5.827 1.00 92.31 71 ILE A O 1
ATOM 583 N N . PHE A 1 72 ? 16.744 -1.768 -7.977 1.00 94.00 72 PHE A N 1
ATOM 584 C CA . PHE A 1 72 ? 15.662 -0.942 -8.501 1.00 94.00 72 PHE A CA 1
ATOM 585 C C . PHE A 1 72 ? 14.287 -1.562 -8.220 1.00 94.00 72 PHE A C 1
ATOM 587 O O . PHE A 1 72 ? 13.431 -0.910 -7.627 1.00 94.00 72 PHE A O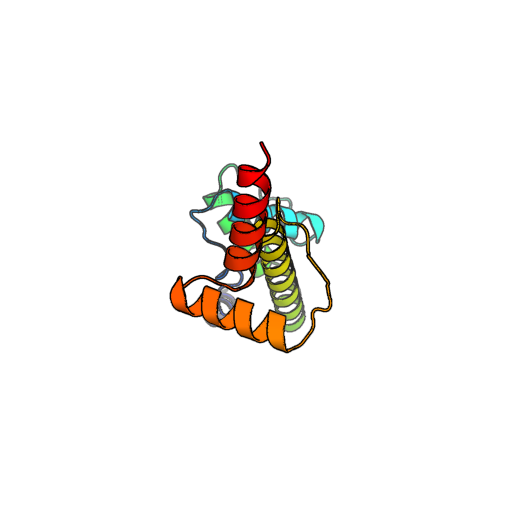 1
ATOM 594 N N . LEU A 1 73 ? 14.093 -2.842 -8.547 1.00 93.25 73 LEU A N 1
ATOM 595 C CA . LEU A 1 73 ? 12.836 -3.559 -8.309 1.00 93.25 73 LEU A CA 1
ATOM 596 C C . LEU A 1 73 ? 12.482 -3.653 -6.820 1.00 93.25 73 LEU A C 1
ATOM 598 O O . LEU A 1 73 ? 11.323 -3.478 -6.446 1.00 93.25 73 LEU A O 1
ATOM 602 N N . MET A 1 74 ? 13.472 -3.882 -5.952 1.00 92.38 74 MET A N 1
ATOM 603 C CA . MET A 1 74 ? 13.269 -3.857 -4.500 1.00 92.38 74 MET A CA 1
ATOM 604 C C . MET A 1 74 ? 12.812 -2.475 -4.017 1.00 92.38 74 MET A C 1
ATOM 606 O O . MET A 1 74 ? 11.897 -2.378 -3.197 1.00 92.38 74 MET A O 1
ATOM 610 N N . SER A 1 75 ? 13.416 -1.409 -4.546 1.00 95.19 75 SER A N 1
ATOM 611 C CA . SER A 1 75 ? 13.061 -0.025 -4.213 1.00 95.19 75 SER A CA 1
ATOM 612 C C . SER A 1 75 ? 11.660 0.334 -4.707 1.00 95.19 75 SER A C 1
ATOM 614 O O . SER A 1 75 ? 10.869 0.901 -3.952 1.00 95.19 75 SER A O 1
ATOM 616 N N . MET A 1 76 ? 11.323 -0.075 -5.932 1.00 96.06 76 MET A N 1
ATOM 617 C CA . MET A 1 76 ? 10.000 0.100 -6.526 1.00 96.06 76 MET A CA 1
ATOM 618 C C . MET A 1 76 ? 8.925 -0.609 -5.703 1.00 96.06 76 MET A C 1
ATOM 620 O O . MET A 1 76 ? 7.941 0.015 -5.310 1.00 96.06 76 MET A O 1
ATOM 624 N N . LYS A 1 77 ? 9.137 -1.884 -5.353 1.00 95.31 77 LYS A N 1
ATOM 625 C CA . LYS A 1 77 ? 8.211 -2.632 -4.495 1.00 95.31 77 LYS A CA 1
ATOM 626 C C . LYS A 1 77 ? 8.011 -1.942 -3.144 1.00 95.31 77 LYS A C 1
ATOM 628 O O . LYS A 1 77 ? 6.878 -1.759 -2.711 1.00 95.31 77 LYS A O 1
ATOM 633 N N . LYS A 1 78 ? 9.093 -1.492 -2.501 1.00 95.81 78 LYS A N 1
ATOM 634 C CA . LYS A 1 78 ? 9.015 -0.763 -1.226 1.00 95.81 78 LYS A CA 1
ATOM 635 C C . LYS A 1 78 ? 8.203 0.532 -1.355 1.00 95.81 78 LYS A C 1
ATOM 637 O O . LYS A 1 78 ? 7.405 0.841 -0.472 1.00 95.81 78 LYS A O 1
ATOM 642 N N . ALA A 1 79 ? 8.384 1.281 -2.443 1.00 96.81 79 ALA A N 1
ATOM 643 C CA . ALA A 1 79 ? 7.612 2.492 -2.711 1.00 96.81 79 ALA A CA 1
ATOM 644 C C . ALA A 1 79 ? 6.117 2.186 -2.912 1.00 96.81 79 ALA A C 1
ATOM 646 O O . ALA A 1 79 ? 5.271 2.921 -2.393 1.00 96.81 79 ALA A O 1
ATOM 647 N N . TYR A 1 80 ? 5.799 1.087 -3.601 1.00 96.69 80 TYR A N 1
ATOM 648 C CA . TYR A 1 80 ? 4.428 0.614 -3.782 1.00 96.69 80 TYR A CA 1
ATOM 649 C C . TYR A 1 80 ? 3.768 0.233 -2.453 1.00 96.69 80 TYR A C 1
ATOM 651 O O . TYR A 1 80 ? 2.689 0.728 -2.128 1.00 96.69 80 TYR A O 1
ATOM 659 N N . ASP A 1 81 ? 4.447 -0.575 -1.635 1.00 95.12 81 ASP A N 1
ATOM 660 C CA . ASP A 1 81 ? 3.953 -0.985 -0.318 1.00 95.12 81 ASP A CA 1
ATOM 661 C C . ASP A 1 81 ? 3.703 0.235 0.583 1.00 95.12 81 ASP A C 1
ATOM 663 O O . ASP A 1 81 ? 2.696 0.307 1.293 1.00 95.12 81 ASP A O 1
ATOM 667 N N . GLN A 1 82 ? 4.569 1.250 0.499 1.00 95.50 82 GLN A N 1
ATOM 668 C CA . GLN A 1 82 ? 4.385 2.508 1.214 1.00 95.50 82 GLN A CA 1
ATOM 669 C C . GLN A 1 82 ? 3.190 3.322 0.686 1.00 95.50 82 GLN A C 1
ATOM 671 O O . GLN A 1 82 ? 2.466 3.917 1.485 1.00 95.50 82 GLN A O 1
ATOM 676 N N . LYS A 1 83 ? 2.957 3.361 -0.637 1.00 94.62 83 LYS A N 1
ATOM 677 C CA . LYS A 1 83 ? 1.755 3.978 -1.233 1.00 94.62 83 LYS A CA 1
ATOM 678 C C . LYS A 1 83 ? 0.495 3.291 -0.710 1.00 94.62 83 LYS A C 1
ATOM 680 O O . LYS A 1 83 ? -0.350 3.964 -0.128 1.00 94.62 83 LYS A O 1
ATOM 685 N N . LYS A 1 84 ? 0.434 1.962 -0.802 1.00 94.12 84 LYS A N 1
ATOM 686 C CA . LYS A 1 84 ? -0.686 1.152 -0.307 1.00 94.12 84 LYS A CA 1
ATOM 687 C C . LYS A 1 84 ? -0.937 1.358 1.187 1.00 94.12 84 LYS A C 1
ATOM 689 O O . LYS A 1 84 ? -2.080 1.403 1.635 1.00 94.12 84 LYS A O 1
ATOM 694 N N . TYR A 1 85 ? 0.127 1.491 1.980 1.00 92.31 85 TYR A N 1
ATOM 695 C CA . TYR A 1 85 ? 0.009 1.820 3.398 1.00 92.31 85 TYR A CA 1
ATOM 696 C C . TYR A 1 85 ? -0.625 3.200 3.614 1.00 92.31 85 TYR A C 1
ATOM 698 O O . TYR A 1 85 ? -1.563 3.313 4.398 1.00 92.31 85 TYR A O 1
ATOM 706 N N . ARG A 1 86 ? -0.169 4.232 2.892 1.00 91.00 86 ARG A N 1
ATOM 707 C CA . ARG A 1 86 ? -0.749 5.583 2.976 1.00 91.00 86 ARG A CA 1
ATOM 708 C C . ARG A 1 86 ? -2.219 5.608 2.564 1.00 91.00 86 ARG A C 1
ATOM 710 O O . ARG A 1 86 ? -3.017 6.210 3.268 1.00 91.00 86 ARG A O 1
ATOM 717 N N . GLU A 1 87 ? -2.591 4.900 1.502 1.00 92.00 87 GLU A N 1
ATOM 718 C CA . GLU A 1 87 ? -3.989 4.786 1.059 1.00 92.00 87 GLU A CA 1
ATOM 719 C C . GLU A 1 87 ? -4.886 4.150 2.130 1.00 92.00 87 GLU A C 1
ATOM 721 O O . GLU A 1 87 ? -5.993 4.620 2.376 1.00 92.00 87 GLU A O 1
ATOM 726 N N . LYS A 1 88 ? -4.392 3.133 2.853 1.00 89.50 88 LYS A N 1
ATOM 727 C CA . LYS A 1 88 ? -5.111 2.535 3.996 1.00 89.50 88 LYS A CA 1
ATOM 728 C C . LYS A 1 88 ? -5.305 3.493 5.177 1.00 89.50 88 LYS A C 1
ATOM 730 O O . LYS A 1 88 ? -6.142 3.209 6.048 1.00 89.50 88 LYS A O 1
ATOM 735 N N . LEU A 1 89 ? -4.506 4.556 5.250 1.00 89.44 89 LEU A N 1
ATOM 736 C CA . LEU A 1 89 ? -4.572 5.593 6.277 1.00 89.44 89 LEU A CA 1
ATOM 737 C C . LEU A 1 89 ? -5.374 6.824 5.844 1.00 89.44 89 LEU A C 1
ATOM 739 O O . LEU A 1 89 ? -5.642 7.670 6.691 1.00 89.44 89 LEU A O 1
ATOM 743 N N . THR A 1 90 ? -5.783 6.940 4.578 1.00 90.50 90 THR A N 1
ATOM 744 C CA . THR A 1 90 ? -6.631 8.049 4.124 1.00 90.50 90 THR A CA 1
ATOM 745 C C . THR A 1 90 ? -7.889 8.143 4.996 1.00 90.50 90 THR A C 1
ATOM 747 O O . THR A 1 90 ? -8.579 7.149 5.216 1.00 90.50 90 THR A O 1
ATOM 750 N N . GLY A 1 91 ? -8.155 9.333 5.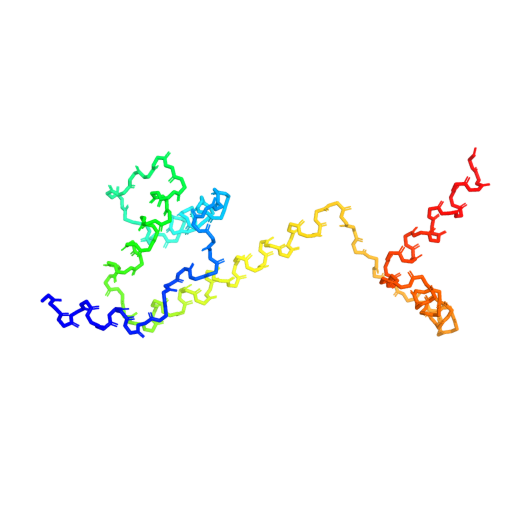544 1.00 87.94 91 GLY A N 1
ATOM 751 C CA . GLY A 1 91 ? -9.272 9.579 6.466 1.00 87.94 91 GLY A CA 1
ATOM 752 C C . GLY A 1 91 ? -9.031 9.157 7.922 1.00 87.94 91 GLY A C 1
ATOM 753 O O . GLY A 1 91 ? -9.885 9.406 8.765 1.00 87.94 91 GLY A O 1
ATOM 754 N N . LYS A 1 92 ? -7.876 8.564 8.253 1.00 88.25 92 LYS A N 1
ATOM 755 C CA . LYS A 1 92 ? -7.502 8.193 9.626 1.00 88.25 92 LYS A CA 1
ATOM 756 C C . LYS A 1 92 ? -6.454 9.155 10.169 1.00 88.25 92 LYS A C 1
ATOM 758 O O . LYS A 1 92 ? -5.495 9.496 9.479 1.00 88.25 92 LYS A O 1
ATOM 763 N N . LYS A 1 93 ? -6.600 9.553 11.432 1.00 87.06 93 LYS A N 1
ATOM 764 C CA . LYS A 1 93 ? -5.580 10.317 12.164 1.00 87.06 93 LYS A CA 1
ATOM 765 C C . LYS A 1 93 ? -4.948 9.416 13.229 1.00 87.06 93 LYS A C 1
ATOM 767 O O . LYS A 1 93 ? -5.690 8.732 13.932 1.00 87.06 93 LYS A O 1
ATOM 772 N N . PRO A 1 94 ? -3.607 9.359 13.340 1.00 86.62 94 PRO A N 1
ATOM 773 C CA . PRO A 1 94 ? -2.967 8.564 14.379 1.00 86.62 94 PRO A CA 1
ATOM 774 C C . PRO A 1 94 ? -3.298 9.148 15.754 1.00 86.62 94 PRO A C 1
ATOM 776 O O . PRO A 1 94 ? -3.129 10.345 15.978 1.00 86.62 94 PRO A O 1
ATOM 779 N N . LEU A 1 95 ? -3.738 8.293 16.675 1.00 87.44 95 LEU A N 1
ATOM 780 C CA . LEU A 1 95 ? -3.919 8.642 18.078 1.00 87.44 95 LEU A CA 1
ATOM 781 C C . LEU A 1 95 ? -2.742 8.077 18.877 1.00 87.44 95 LEU A C 1
ATOM 783 O O . LEU A 1 95 ? -2.774 6.935 19.332 1.00 87.44 95 LEU A O 1
ATOM 787 N N . ASN A 1 96 ? -1.681 8.872 19.010 1.00 87.88 96 ASN A N 1
ATOM 788 C CA . ASN A 1 96 ? -0.536 8.531 19.851 1.00 87.88 96 ASN A CA 1
ATOM 789 C C . ASN A 1 96 ? -0.827 9.013 21.271 1.00 87.88 96 ASN A C 1
ATOM 791 O O . ASN A 1 96 ? -0.818 10.216 21.522 1.00 87.88 96 ASN A O 1
ATOM 795 N N . THR A 1 97 ? -1.114 8.093 22.187 1.00 90.12 97 THR A N 1
ATOM 796 C CA . THR A 1 97 ? -1.471 8.447 23.561 1.00 90.12 97 THR A CA 1
ATOM 797 C C . THR A 1 97 ? -0.973 7.412 24.560 1.00 90.12 97 THR A C 1
ATOM 799 O O . THR A 1 97 ? -0.735 6.254 24.211 1.00 90.12 97 THR A O 1
ATOM 802 N N . PHE A 1 98 ? -0.841 7.846 25.809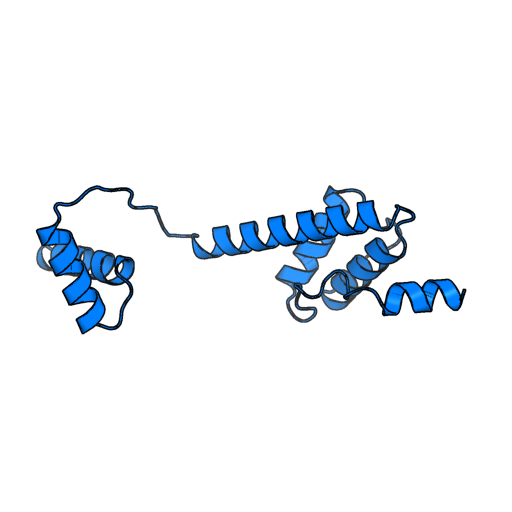 1.00 93.19 98 PHE A N 1
ATOM 803 C CA . PHE A 1 98 ? -0.618 6.983 26.957 1.00 93.19 98 PHE A CA 1
ATOM 804 C C . PHE A 1 98 ? -1.900 6.939 27.780 1.00 93.19 98 PHE A C 1
ATOM 806 O O . PHE A 1 98 ? -2.493 7.970 28.089 1.00 93.19 98 PHE A O 1
ATOM 813 N N . ILE A 1 99 ? -2.315 5.733 28.142 1.00 93.81 99 ILE A N 1
ATOM 814 C CA . ILE A 1 99 ? -3.401 5.492 29.089 1.00 93.81 99 ILE A CA 1
ATOM 815 C C . ILE A 1 99 ? -2.868 4.590 30.194 1.00 93.81 99 ILE A C 1
ATOM 817 O O . ILE A 1 99 ? -1.890 3.869 29.988 1.00 93.81 99 ILE A O 1
ATOM 821 N N . ASN A 1 100 ? -3.490 4.642 31.370 1.00 96.94 100 ASN A N 1
ATOM 822 C CA . ASN A 1 100 ? -3.091 3.761 32.460 1.00 96.94 100 ASN A CA 1
ATOM 823 C C . ASN A 1 100 ? -3.344 2.284 32.105 1.00 96.94 100 ASN A C 1
ATOM 825 O O . ASN A 1 100 ? -4.138 1.953 31.216 1.00 96.94 100 ASN A O 1
ATOM 829 N N . GLU A 1 101 ? -2.642 1.403 32.812 1.00 97.38 101 GLU A N 1
ATOM 830 C CA . GLU A 1 101 ? -2.651 -0.030 32.531 1.00 97.38 101 GLU A CA 1
ATOM 831 C C . GLU A 1 101 ? -4.059 -0.629 32.650 1.00 97.38 101 GLU A C 1
ATOM 833 O O . GLU A 1 101 ? -4.515 -1.308 31.730 1.00 97.38 101 GLU A O 1
ATOM 838 N N . ASP A 1 102 ? -4.800 -0.281 33.704 1.00 97.81 102 ASP A N 1
ATOM 839 C CA . ASP A 1 102 ? -6.167 -0.769 33.920 1.00 97.81 102 ASP A CA 1
ATOM 840 C C . ASP A 1 102 ? -7.123 -0.378 32.782 1.00 97.81 102 ASP A C 1
ATOM 842 O O . ASP A 1 102 ? -7.915 -1.199 32.313 1.00 97.81 102 ASP A O 1
ATOM 846 N N . SER A 1 103 ? -7.055 0.864 32.289 1.00 96.25 103 SER A N 1
ATOM 847 C CA . SER A 1 103 ? -7.895 1.311 31.167 1.00 96.25 103 SER A CA 1
ATOM 848 C C . SER A 1 103 ? -7.524 0.584 29.883 1.00 96.25 103 SER A C 1
ATOM 850 O O . SER A 1 103 ? -8.409 0.226 29.103 1.00 96.25 103 SER A O 1
ATOM 852 N N . LYS A 1 104 ? -6.232 0.305 29.672 1.00 96.50 104 LYS A N 1
ATOM 853 C CA . LYS A 1 104 ? -5.777 -0.484 28.526 1.00 96.50 104 LYS A CA 1
ATOM 854 C C . LYS A 1 104 ? -6.296 -1.919 28.594 1.00 96.50 104 LYS A C 1
ATOM 856 O O . LYS A 1 104 ? -6.810 -2.410 27.591 1.00 96.50 104 LYS A O 1
ATOM 861 N N . GLN A 1 105 ? -6.232 -2.557 29.763 1.00 97.69 105 GLN A N 1
ATOM 862 C CA . GLN A 1 105 ? -6.759 -3.908 29.975 1.00 97.69 105 GLN A CA 1
ATOM 863 C C . GLN A 1 105 ? -8.274 -3.973 29.737 1.00 97.69 105 GLN A C 1
ATOM 865 O O . GLN A 1 105 ? -8.759 -4.885 29.063 1.00 97.69 105 GLN A O 1
ATOM 870 N N . ARG A 1 106 ? -9.030 -2.978 30.220 1.00 97.44 106 ARG A N 1
ATOM 871 C CA . ARG A 1 106 ? -10.478 -2.865 29.961 1.00 97.44 106 ARG A CA 1
ATOM 872 C C . ARG A 1 106 ? -10.774 -2.711 28.471 1.00 97.44 106 ARG A C 1
ATOM 874 O O . ARG A 1 106 ? -11.652 -3.394 27.949 1.00 97.44 106 ARG A O 1
ATOM 881 N N . LEU A 1 107 ? -10.022 -1.862 27.771 1.00 96.69 107 LEU A N 1
ATOM 882 C CA . LEU A 1 107 ? -10.169 -1.675 26.329 1.00 96.69 107 LEU A CA 1
ATOM 883 C C . LEU A 1 107 ? -9.853 -2.964 25.548 1.00 96.69 107 LEU A C 1
ATOM 885 O O . LEU A 1 107 ? -10.585 -3.312 24.623 1.00 96.69 107 LEU A O 1
ATOM 889 N N . ASP A 1 108 ? -8.817 -3.708 25.947 1.00 96.94 108 ASP A N 1
ATOM 890 C CA . ASP A 1 108 ? -8.474 -5.005 25.350 1.00 96.94 108 ASP A CA 1
ATOM 891 C C . ASP A 1 108 ? -9.565 -6.056 25.568 1.00 96.94 108 ASP A C 1
ATOM 893 O O . ASP A 1 108 ? -9.896 -6.809 24.649 1.00 96.94 108 ASP A O 1
ATOM 897 N N . PHE A 1 109 ? -10.148 -6.107 26.769 1.00 97.81 109 PHE A N 1
ATOM 898 C CA . PHE A 1 109 ? -11.280 -6.982 27.064 1.00 97.81 109 PHE A CA 1
ATOM 899 C C . PHE A 1 109 ? -12.482 -6.661 26.165 1.00 97.81 109 PHE A C 1
ATOM 901 O O . PHE A 1 109 ? -13.038 -7.564 25.538 1.00 97.81 109 PHE A O 1
ATOM 908 N N . LEU A 1 110 ? -12.838 -5.379 26.035 1.00 97.50 110 LEU A N 1
ATOM 909 C CA . LEU A 1 110 ? -13.937 -4.936 25.171 1.00 97.50 110 LEU A CA 1
ATOM 910 C C . LEU A 1 110 ? -13.681 -5.266 23.695 1.00 97.50 110 LEU A C 1
ATOM 912 O O . LEU A 1 110 ? -14.594 -5.710 22.998 1.00 97.50 110 LEU A O 1
ATOM 916 N N . ALA A 1 111 ? -12.443 -5.102 23.224 1.00 97.56 111 ALA A N 1
ATOM 917 C CA . ALA A 1 111 ? -12.066 -5.431 21.854 1.00 97.56 111 ALA A CA 1
ATOM 918 C C . ALA A 1 111 ? -12.223 -6.930 21.563 1.00 97.56 111 ALA A C 1
ATOM 920 O O . ALA A 1 111 ? -12.809 -7.305 20.544 1.00 97.56 111 ALA A O 1
ATOM 921 N N . LYS A 1 112 ? -11.782 -7.787 22.496 1.00 97.38 112 LYS A N 1
ATOM 922 C CA . LYS A 1 112 ? -11.965 -9.245 22.414 1.00 97.38 112 LYS A CA 1
ATOM 923 C C . LYS A 1 112 ? -13.439 -9.634 22.407 1.00 97.38 112 LYS A C 1
ATOM 925 O O . LYS A 1 112 ? -13.843 -10.409 21.547 1.00 97.38 112 LYS A O 1
ATOM 930 N N . LEU A 1 113 ? -14.237 -9.070 23.316 1.00 96.94 113 LEU A N 1
ATOM 931 C CA . LEU A 1 113 ? -15.673 -9.344 23.408 1.00 96.94 113 LEU A CA 1
ATOM 932 C C . LEU A 1 113 ? -16.404 -9.017 22.097 1.00 96.94 113 LEU A C 1
ATOM 934 O O . LEU A 1 113 ? -17.317 -9.732 21.698 1.00 96.94 113 LEU A O 1
ATOM 938 N N . ARG A 1 114 ? -15.980 -7.952 21.411 1.00 95.50 114 ARG A N 1
ATOM 939 C CA . ARG A 1 114 ? -16.555 -7.509 20.133 1.00 95.50 114 ARG A CA 1
ATOM 940 C C . ARG A 1 114 ? -15.952 -8.193 18.904 1.00 95.50 114 ARG A C 1
ATOM 942 O O . ARG A 1 114 ? -16.432 -7.949 17.801 1.00 95.50 114 ARG A O 1
ATOM 949 N N . GLY A 1 115 ? -14.879 -8.973 19.052 1.00 95.81 115 GLY A N 1
ATOM 950 C CA . GLY A 1 115 ? -14.116 -9.506 17.918 1.00 95.81 115 GLY A CA 1
ATOM 951 C C . GLY A 1 115 ? -13.526 -8.416 17.010 1.00 95.81 115 GLY A C 1
ATOM 952 O O . GLY A 1 115 ? -13.334 -8.639 15.817 1.00 95.81 115 GLY A O 1
ATOM 953 N N . GLN A 1 116 ? -13.273 -7.219 17.548 1.00 94.31 116 GLN A N 1
ATOM 954 C CA . GLN A 1 116 ? -12.780 -6.058 16.802 1.00 94.31 116 GLN A CA 1
ATOM 955 C C . GLN A 1 116 ? -11.347 -5.718 17.205 1.00 94.31 116 GLN A C 1
ATOM 957 O O . GLN A 1 116 ? -10.867 -6.102 18.270 1.00 94.31 116 GLN A O 1
ATOM 962 N N . ASN A 1 117 ? -10.643 -4.962 16.357 1.00 93.44 117 ASN A N 1
ATOM 963 C CA . ASN A 1 117 ? -9.352 -4.422 16.766 1.00 93.44 117 ASN A CA 1
ATOM 964 C C . ASN A 1 117 ? -9.537 -3.315 17.822 1.00 93.44 117 ASN A C 1
ATOM 966 O O . ASN A 1 117 ? -10.604 -2.704 17.955 1.00 93.44 117 ASN A O 1
ATOM 970 N N . ILE A 1 118 ? -8.468 -3.055 18.573 1.00 94.25 118 ILE A N 1
ATOM 971 C CA . ILE A 1 118 ? -8.503 -2.104 19.684 1.00 94.25 118 ILE A CA 1
ATOM 972 C C . ILE A 1 118 ? -8.857 -0.682 19.229 1.00 94.25 118 ILE A C 1
ATOM 974 O O . ILE A 1 118 ? -9.645 -0.009 19.884 1.00 94.25 118 ILE A O 1
ATOM 978 N N . ASN A 1 119 ? -8.361 -0.260 18.062 1.00 92.56 119 ASN A N 1
ATOM 979 C CA . ASN A 1 119 ? -8.628 1.070 17.512 1.00 92.56 119 ASN A CA 1
ATOM 980 C C . ASN A 1 119 ? -10.108 1.246 17.145 1.00 92.56 119 ASN A C 1
ATOM 982 O O . ASN A 1 119 ? -10.685 2.279 17.446 1.00 92.56 119 ASN A O 1
ATOM 986 N N . LYS A 1 120 ? -10.746 0.228 16.557 1.00 93.62 120 LYS A N 1
ATOM 987 C CA . LYS A 1 120 ? -12.179 0.230 16.226 1.00 93.62 120 LYS A CA 1
ATOM 988 C C . LYS A 1 120 ? -13.048 0.220 17.470 1.00 93.62 120 LYS A C 1
ATOM 990 O O . LYS A 1 120 ? -14.096 0.851 17.489 1.00 93.62 120 LYS A O 1
ATOM 995 N N . THR A 1 121 ? -12.606 -0.486 18.505 1.00 96.44 121 THR A N 1
ATOM 996 C CA . THR A 1 121 ? -13.287 -0.478 19.803 1.00 96.44 121 THR A CA 1
ATOM 997 C C . THR A 1 121 ? -13.189 0.895 20.457 1.00 96.44 121 THR A C 1
ATOM 999 O O . THR A 1 121 ? -14.172 1.367 21.015 1.00 96.44 121 THR A O 1
ATOM 1002 N N . LEU A 1 122 ? -12.032 1.552 20.348 1.00 95.06 122 LEU A N 1
ATOM 1003 C CA . LEU A 1 122 ? -11.828 2.907 20.845 1.00 95.06 122 LEU A CA 1
ATOM 1004 C C . LEU A 1 122 ? -12.662 3.941 20.078 1.00 95.06 122 LEU A C 1
ATOM 1006 O O . LEU A 1 122 ? -13.341 4.731 20.718 1.00 95.06 122 LEU A O 1
ATOM 1010 N N . GLU A 1 123 ? -12.658 3.901 18.740 1.00 94.81 123 GLU A N 1
ATOM 1011 C CA . GLU A 1 123 ? -13.540 4.725 17.893 1.00 94.81 123 GLU A CA 1
ATOM 1012 C C . GLU A 1 123 ? -15.003 4.551 18.323 1.00 94.81 123 GLU A C 1
ATOM 1014 O O . GLU A 1 123 ? -15.664 5.525 18.651 1.00 94.81 123 GLU A O 1
ATOM 1019 N N . TRP A 1 124 ? -15.472 3.305 18.464 1.00 96.06 124 TRP A N 1
ATOM 1020 C CA . TRP A 1 124 ? -16.840 3.033 18.909 1.00 96.06 124 TRP A CA 1
ATOM 1021 C C . TRP A 1 124 ? -17.158 3.575 20.309 1.00 96.06 124 TRP A C 1
ATOM 1023 O O . TRP A 1 124 ? -18.275 4.029 20.534 1.00 96.06 124 TRP A O 1
ATOM 1033 N N . LEU A 1 125 ? -16.225 3.494 21.264 1.00 96.12 125 LEU A N 1
ATOM 1034 C CA . LEU A 1 125 ? -16.432 4.061 22.600 1.00 96.12 125 LEU A CA 1
ATOM 1035 C C . LEU A 1 125 ? -16.584 5.583 22.535 1.00 96.12 125 LEU A C 1
ATOM 1037 O O . LEU A 1 125 ? -17.448 6.123 23.217 1.00 96.12 125 LEU A O 1
ATOM 1041 N N . ILE A 1 126 ? -15.759 6.243 21.718 1.00 95.12 126 ILE A N 1
ATOM 1042 C CA . ILE A 1 126 ? -15.818 7.691 21.502 1.00 95.12 126 ILE A CA 1
ATOM 1043 C C . ILE A 1 126 ? -17.153 8.066 20.860 1.00 95.12 126 ILE A C 1
ATOM 1045 O O . ILE A 1 126 ? -17.845 8.923 21.396 1.00 95.12 126 ILE A O 1
ATOM 1049 N N . ASP A 1 127 ? -17.530 7.396 19.770 1.00 96.44 127 ASP A N 1
ATOM 1050 C CA . ASP A 1 127 ? -18.774 7.674 19.048 1.00 96.44 127 ASP A CA 1
ATOM 1051 C C . ASP A 1 127 ? -19.993 7.440 19.950 1.00 96.44 127 ASP A C 1
ATOM 1053 O O . ASP A 1 127 ? -20.854 8.301 20.063 1.00 96.44 127 ASP A O 1
ATOM 1057 N N . LYS A 1 128 ? -20.028 6.321 20.687 1.00 96.56 128 LYS A N 1
ATOM 1058 C CA . LYS A 1 128 ? -21.126 6.004 21.612 1.00 96.56 128 LYS A CA 1
ATOM 1059 C C . LYS A 1 128 ? -21.305 7.065 22.702 1.00 96.56 128 LYS A C 1
ATOM 1061 O O . LYS A 1 128 ? -22.439 7.386 23.044 1.00 96.56 128 LYS A O 1
ATOM 1066 N N . GLU A 1 129 ? -20.209 7.528 23.298 1.00 97.31 129 GLU A N 1
ATOM 1067 C CA . GLU A 1 129 ? -20.251 8.548 24.351 1.00 97.31 129 GLU A CA 1
ATOM 1068 C C . GLU A 1 129 ? -20.595 9.928 23.778 1.00 97.31 129 GLU A C 1
ATOM 1070 O O . GLU A 1 129 ? -21.306 10.707 24.405 1.00 97.31 129 GLU A O 1
ATOM 1075 N N . TYR A 1 130 ? -20.115 10.238 22.573 1.00 97.19 130 TYR A N 1
ATOM 1076 C CA . TYR A 1 130 ? -20.454 11.472 21.874 1.00 97.19 130 TYR A CA 1
ATOM 1077 C C . TYR A 1 130 ? -21.951 11.520 21.548 1.00 97.19 130 TYR A C 1
ATOM 1079 O O . TYR A 1 130 ? -22.622 12.479 21.921 1.00 97.19 130 TYR A O 1
ATOM 1087 N N . ASP A 1 131 ? -22.483 10.445 20.962 1.00 96.38 131 ASP A N 1
ATOM 1088 C CA . ASP A 1 131 ? -23.888 10.307 20.569 1.00 96.38 131 ASP A CA 1
ATOM 1089 C C . ASP A 1 131 ? -24.861 10.365 21.758 1.00 96.38 131 ASP A C 1
ATOM 1091 O O . ASP A 1 131 ? -26.029 10.683 21.570 1.00 96.38 131 ASP A O 1
ATOM 1095 N N . SER A 1 132 ? -24.426 10.076 22.993 1.00 95.69 132 SER A N 1
ATOM 1096 C CA . SER A 1 132 ? -25.295 10.200 24.175 1.00 95.69 132 SER A CA 1
ATOM 1097 C C . SER A 1 132 ? -25.469 11.638 24.674 1.00 95.69 132 SER A C 1
ATOM 1099 O O . SER A 1 132 ? -26.257 11.869 25.591 1.00 95.69 132 SER A O 1
ATOM 1101 N N . HIS A 1 133 ? -24.708 12.586 24.125 1.00 90.44 133 HIS A N 1
ATOM 1102 C CA . HIS A 1 133 ? -24.694 13.997 24.522 1.00 90.44 133 HIS A CA 1
ATOM 1103 C C . HIS A 1 133 ? -25.238 14.941 23.436 1.00 90.44 133 HIS A C 1
ATOM 1105 O O . HIS A 1 133 ? -25.143 16.162 23.586 1.00 90.44 133 HIS A O 1
ATOM 1111 N N . ILE A 1 134 ? -25.807 14.387 22.363 1.00 83.12 134 ILE A N 1
ATOM 1112 C CA . ILE A 1 134 ? -26.466 15.095 21.254 1.00 83.12 134 ILE A CA 1
ATOM 1113 C C . ILE A 1 134 ? -27.905 14.603 21.132 1.00 83.12 134 ILE A C 1
ATOM 1115 O O . ILE A 1 134 ? -28.769 15.445 20.807 1.00 83.12 134 ILE A O 1
#

Secondary structure (DSSP, 8-state):
-HHHHHHHHTS--TTTTS-TT-HHHHHHHHHHHHHTT-S-TT----SHHHHHHHHHHHHHH--S-HHHHHHHHHHHHHHHHHHHHHHHHTT---------HHHHHHHHHHHHHHT--HHHHHHHHHHHHHHTT-

Foldseek 3Di:
DVVLVVVVVPDDQLPPVADLVDFVSLVLLLVVCVVVVLQDPVQDDDGSNSSNVSSSCSLSPPPDDPVVSVVVSVVSVVVVVVVVVVVVCVVHDDDDDDDDPVVVVVLVVQCVVVVHDSVVSVVVVVVVVVVVVD

pLDDT: mean 89.53, std 11.28, range [47.91, 97.81]